Protein AF-A0A6A8LVR6-F1 (afdb_monomer_lite)

InterPro domains:
  IPR001844 Chaperonin Cpn60/GroEL [PTHR45633] (1-97)
  IPR027410 TCP-1-like chaperonin intermediate domain superfamily [G3DSA:3.30.260.10] (40-92)
  IPR027410 TCP-1-like chaperonin intermediate domain superfamily [SSF54849] (41-100)
  IPR027413 GroEL-like equatorial domain superfamily [G3DSA:1.10.560.10] (1-39)

Foldseek 3Di:
DLVVVLVVVVVVVDDSVVSVVVVVVVVVVVVVVCVVVDDDDDDLVSQLVVQCVVVVHNVRSNVRSVLCVVQDPPEAEAEDDDPDPDDDFDDDFDWDDPPDDPDDDDTGTYGYD

Secondary structure (DSSP, 8-state):
-HHHHHHHHHHTT--HHHHHHHHHHHHHHHHHHHHHHPPP--SHHHHHHHHHHHHT-HHHHHHHHHHHHHH-TT-EEE----SSSS---EEEEEE---TT-SS-----EEEE-

pLDDT: mean 76.84, std 18.27, range [35.78, 95.69]

Structure (mmCIF, N/CA/C/O backbone):
data_AF-A0A6A8LVR6-F1
#
_entry.id   AF-A0A6A8LVR6-F1
#
loop_
_atom_site.group_PDB
_atom_site.id
_atom_site.type_symbol
_atom_site.label_atom_id
_atom_site.label_alt_id
_atom_site.label_comp_id
_atom_site.label_asym_id
_atom_site.label_entity_id
_atom_site.label_seq_id
_atom_site.pdbx_PDB_ins_code
_atom_site.Cartn_x
_atom_site.Cartn_y
_atom_site.Cartn_z
_atom_site.occupancy
_atom_site.B_iso_or_equiv
_atom_site.auth_seq_id
_atom_site.auth_comp_id
_atom_site.auth_asym_id
_atom_site.auth_atom_id
_atom_site.pdbx_PDB_model_num
ATOM 1 N N . ALA A 1 1 ? 19.320 -1.460 -4.627 1.00 82.94 1 ALA A N 1
ATOM 2 C CA . ALA A 1 1 ? 19.270 -2.670 -5.479 1.00 82.94 1 ALA A CA 1
ATOM 3 C C . ALA A 1 1 ?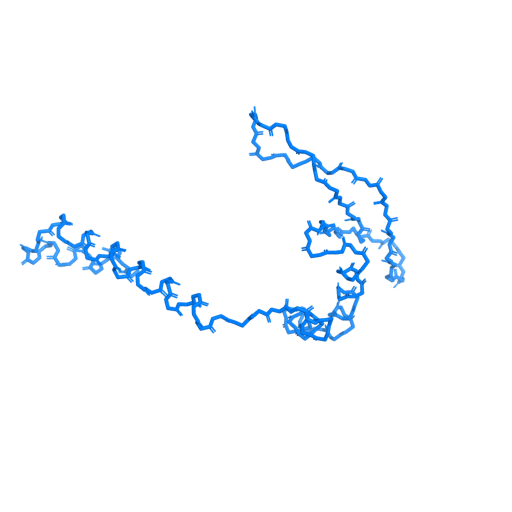 19.310 -2.318 -6.968 1.00 82.94 1 ALA A C 1
ATOM 5 O O . ALA A 1 1 ? 20.307 -2.619 -7.608 1.00 82.94 1 ALA A O 1
ATOM 6 N N . ILE A 1 2 ? 18.301 -1.610 -7.494 1.00 87.38 2 ILE A N 1
ATOM 7 C CA . ILE A 1 2 ? 18.155 -1.311 -8.936 1.00 87.38 2 ILE A CA 1
ATOM 8 C C . ILE A 1 2 ? 19.370 -0.574 -9.525 1.00 87.38 2 ILE A C 1
ATOM 10 O O . ILE A 1 2 ? 19.891 -0.983 -10.556 1.00 87.38 2 ILE A O 1
ATOM 14 N N . VAL A 1 3 ? 19.867 0.469 -8.852 1.00 86.44 3 VAL A N 1
ATOM 15 C CA . VAL A 1 3 ? 21.015 1.261 -9.338 1.00 86.44 3 VAL A CA 1
ATOM 16 C C . VAL A 1 3 ? 22.297 0.425 -9.410 1.00 86.44 3 VAL A C 1
ATOM 18 O O . VAL A 1 3 ? 22.965 0.415 -10.438 1.00 86.44 3 VAL A O 1
ATOM 21 N N . ASN A 1 4 ? 22.617 -0.323 -8.351 1.00 89.81 4 ASN A N 1
ATOM 22 C CA . ASN A 1 4 ? 23.844 -1.125 -8.297 1.00 89.81 4 ASN A CA 1
ATOM 23 C C . ASN A 1 4 ? 23.848 -2.245 -9.348 1.00 89.81 4 ASN A C 1
ATOM 25 O O . ASN A 1 4 ? 24.862 -2.454 -10.009 1.00 89.81 4 ASN A O 1
ATOM 29 N N . GLU A 1 5 ? 22.723 -2.938 -9.534 1.00 89.19 5 GLU A N 1
ATOM 30 C CA . GLU A 1 5 ? 22.605 -3.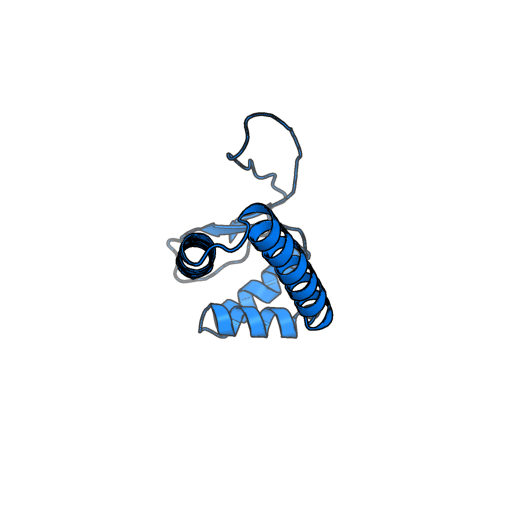990 -10.551 1.00 89.19 5 GLU A CA 1
ATOM 31 C C . GLU A 1 5 ? 22.543 -3.417 -11.973 1.00 89.19 5 GLU A C 1
ATOM 33 O O . GLU A 1 5 ? 23.159 -3.960 -12.891 1.00 89.19 5 GLU A O 1
ATOM 38 N N . GLY A 1 6 ? 21.881 -2.274 -12.165 1.00 88.44 6 GLY A N 1
ATOM 39 C CA . GLY A 1 6 ? 21.886 -1.558 -13.440 1.00 88.44 6 GLY A CA 1
ATOM 40 C C . GLY A 1 6 ? 23.299 -1.156 -13.866 1.00 88.44 6 GLY A C 1
ATOM 41 O O . GLY A 1 6 ? 23.700 -1.434 -14.994 1.00 88.44 6 GLY A O 1
ATOM 42 N N . MET A 1 7 ? 24.087 -0.584 -12.949 1.00 88.81 7 MET A N 1
ATOM 43 C CA . MET A 1 7 ? 25.468 -0.171 -13.224 1.00 88.81 7 MET A CA 1
ATOM 44 C C . MET A 1 7 ? 26.371 -1.352 -13.596 1.00 88.81 7 MET A C 1
ATOM 46 O O . MET A 1 7 ? 27.124 -1.239 -14.559 1.00 88.81 7 MET A O 1
ATOM 50 N N . LYS A 1 8 ? 26.253 -2.503 -12.915 1.00 91.12 8 LYS A N 1
ATOM 51 C CA . LYS A 1 8 ? 26.997 -3.725 -13.277 1.00 91.12 8 LYS A CA 1
ATOM 52 C C . LYS A 1 8 ? 26.702 -4.178 -14.710 1.00 91.12 8 LYS A C 1
ATOM 54 O O . LYS A 1 8 ? 27.622 -4.489 -15.465 1.00 91.12 8 LYS A O 1
ATOM 59 N N . ASN A 1 9 ? 25.430 -4.173 -15.105 1.00 88.12 9 ASN A N 1
ATOM 60 C CA . ASN A 1 9 ? 25.020 -4.579 -16.450 1.00 88.12 9 ASN A CA 1
ATOM 61 C C . ASN A 1 9 ? 25.501 -3.590 -17.523 1.00 88.12 9 ASN A C 1
ATOM 63 O O . ASN A 1 9 ? 25.970 -4.012 -18.579 1.00 88.12 9 ASN A O 1
ATOM 67 N N . VAL A 1 10 ? 25.473 -2.284 -17.236 1.00 89.69 10 VAL A N 1
ATOM 68 C CA . VAL A 1 10 ? 26.049 -1.264 -18.128 1.00 89.69 10 VAL A CA 1
ATOM 69 C C . VAL A 1 10 ? 27.557 -1.460 -18.287 1.00 89.69 10 VAL A C 1
ATOM 71 O O . VAL A 1 10 ? 28.056 -1.444 -19.410 1.00 89.69 10 VAL A O 1
ATOM 74 N N . THR A 1 11 ? 28.290 -1.714 -17.196 1.00 90.25 11 THR A N 1
ATOM 75 C CA . THR A 1 11 ? 29.735 -1.996 -17.271 1.00 90.25 11 THR A CA 1
ATOM 76 C C . THR A 1 11 ? 30.057 -3.286 -18.029 1.00 90.25 11 THR A C 1
ATOM 78 O O . THR A 1 11 ? 31.134 -3.393 -18.606 1.00 90.25 11 THR A O 1
ATOM 81 N N . ALA A 1 12 ? 29.115 -4.234 -18.092 1.00 91.44 12 ALA A N 1
ATOM 82 C CA . ALA A 1 12 ? 29.214 -5.454 -18.894 1.00 91.44 12 ALA A CA 1
ATOM 83 C C . ALA A 1 12 ? 28.870 -5.245 -20.387 1.00 91.44 12 ALA A C 1
ATOM 85 O O . ALA A 1 12 ? 28.849 -6.206 -21.153 1.00 91.44 12 ALA A O 1
ATOM 86 N N . GLY A 1 13 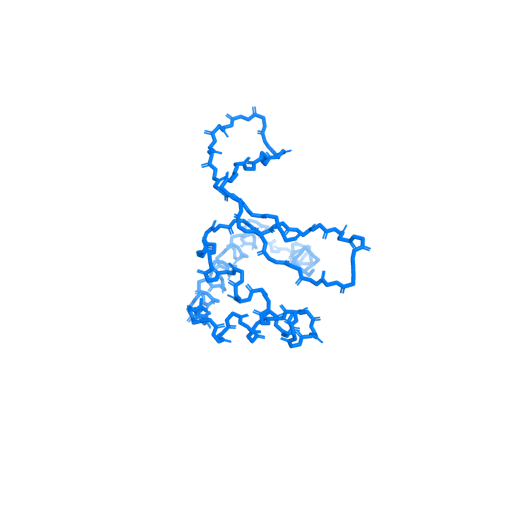? 28.607 -4.003 -20.815 1.00 89.31 13 GLY A N 1
ATOM 87 C CA . GLY A 1 13 ? 28.353 -3.644 -22.213 1.00 89.31 13 GLY A CA 1
ATOM 88 C C . GLY A 1 13 ? 26.877 -3.614 -22.616 1.00 89.31 13 GLY A C 1
ATOM 89 O O . GLY A 1 13 ? 26.572 -3.412 -23.791 1.00 89.31 13 GLY A O 1
ATOM 90 N N . ALA A 1 14 ? 25.944 -3.789 -21.676 1.00 90.94 14 ALA A N 1
ATOM 91 C CA . ALA A 1 14 ? 24.522 -3.647 -21.970 1.00 90.94 14 ALA A CA 1
ATOM 92 C C . ALA A 1 14 ? 24.137 -2.172 -22.185 1.00 90.94 14 ALA A C 1
ATOM 94 O O . ALA A 1 14 ? 24.638 -1.265 -21.520 1.00 90.94 14 ALA A O 1
ATOM 95 N N . ASN A 1 15 ? 23.204 -1.928 -23.108 1.00 93.44 15 ASN A N 1
ATOM 96 C CA . ASN A 1 15 ? 22.745 -0.581 -23.436 1.00 93.44 15 ASN A CA 1
ATOM 97 C C . ASN A 1 15 ? 21.948 0.037 -22.259 1.00 93.44 15 ASN A C 1
ATOM 99 O O . ASN A 1 15 ? 20.873 -0.482 -21.931 1.00 93.44 15 ASN A O 1
ATOM 103 N N . PRO A 1 16 ? 22.389 1.175 -21.678 1.00 89.44 16 PRO A N 1
ATOM 104 C CA . PRO A 1 16 ? 21.696 1.838 -20.569 1.00 89.44 16 PRO A CA 1
ATOM 105 C C . PRO A 1 16 ? 20.243 2.216 -20.881 1.00 89.44 16 PRO A C 1
ATOM 107 O O . PRO A 1 16 ? 19.376 2.132 -20.013 1.00 89.44 16 PRO A O 1
ATOM 110 N N . VAL A 1 17 ? 19.956 2.599 -22.130 1.00 93.19 17 VAL A N 1
ATOM 111 C CA . VAL A 1 17 ? 18.601 2.966 -22.571 1.00 93.19 17 VAL A CA 1
ATOM 112 C C . VAL A 1 17 ? 17.684 1.742 -22.565 1.00 93.19 17 VAL A C 1
ATOM 114 O O . VAL A 1 17 ? 16.532 1.833 -22.141 1.00 93.19 17 VAL A O 1
ATOM 117 N N . GLY A 1 18 ? 18.206 0.585 -22.983 1.00 92.06 18 GLY A N 1
ATOM 118 C CA . GLY A 1 18 ? 17.482 -0.685 -22.948 1.00 92.06 18 GLY A CA 1
ATOM 119 C C . GLY A 1 18 ? 17.185 -1.140 -21.519 1.00 92.06 18 GLY A C 1
ATOM 120 O O . GLY A 1 18 ? 16.052 -1.509 -21.223 1.00 92.06 18 GLY A O 1
ATOM 121 N N . ILE A 1 19 ? 18.170 -1.031 -20.620 1.00 91.00 19 ILE A N 1
ATOM 122 C CA . ILE A 1 19 ? 18.007 -1.350 -19.192 1.00 91.00 19 ILE A CA 1
ATOM 123 C C . ILE A 1 19 ? 16.934 -0.464 -18.562 1.00 91.00 19 ILE A C 1
ATOM 125 O O . ILE A 1 19 ? 16.015 -0.977 -17.929 1.00 91.00 19 ILE A O 1
ATOM 129 N N . ARG A 1 20 ? 17.008 0.856 -18.770 1.00 90.62 20 ARG A N 1
ATOM 130 C CA . ARG A 1 20 ? 16.011 1.793 -18.243 1.00 90.62 20 ARG A CA 1
ATOM 131 C C . ARG A 1 20 ? 14.604 1.435 -18.723 1.00 90.62 20 ARG A C 1
ATOM 133 O O . ARG A 1 20 ? 13.699 1.325 -17.903 1.00 90.62 20 ARG A O 1
ATOM 140 N N . ARG A 1 21 ? 14.428 1.213 -20.028 1.00 93.62 21 ARG A N 1
ATOM 141 C CA . ARG A 1 21 ? 13.123 0.847 -20.596 1.00 93.62 21 ARG A CA 1
ATOM 142 C C . ARG A 1 21 ? 12.605 -0.481 -20.039 1.00 93.62 21 ARG A C 1
ATOM 144 O O . ARG A 1 21 ? 11.418 -0.599 -19.758 1.00 93.62 21 ARG A O 1
ATOM 151 N N . GLY A 1 22 ? 13.484 -1.468 -19.867 1.00 91.69 22 GLY A N 1
ATOM 152 C CA . GLY A 1 22 ? 13.137 -2.744 -19.241 1.00 91.69 22 GLY A CA 1
ATOM 153 C C . GLY A 1 22 ? 12.668 -2.573 -17.796 1.00 91.69 22 GLY A C 1
ATOM 154 O O . GLY A 1 22 ? 11.647 -3.141 -17.424 1.00 91.69 22 GLY A O 1
ATOM 155 N N . ILE A 1 23 ? 13.357 -1.738 -17.012 1.00 93.25 23 ILE A N 1
ATOM 156 C CA . ILE A 1 23 ? 12.963 -1.405 -15.635 1.00 93.25 23 ILE A CA 1
ATOM 157 C C . ILE A 1 23 ? 11.601 -0.708 -15.615 1.00 93.25 23 ILE A C 1
ATOM 159 O O . ILE A 1 23 ? 10.759 -1.068 -14.806 1.00 93.25 23 ILE A O 1
ATOM 163 N N . GLU A 1 24 ? 11.352 0.255 -16.502 1.00 93.62 24 GLU A N 1
ATOM 164 C CA . GLU A 1 24 ? 10.061 0.954 -16.568 1.00 93.62 24 GLU A CA 1
ATOM 165 C C . GLU A 1 24 ? 8.902 -0.011 -16.856 1.00 93.62 24 GLU A C 1
ATOM 167 O O . GLU A 1 24 ? 7.882 0.025 -16.168 1.00 93.62 24 GLU A O 1
ATOM 172 N N . LEU A 1 25 ? 9.072 -0.913 -17.828 1.00 94.75 25 LEU A N 1
ATOM 173 C CA . LEU A 1 25 ? 8.060 -1.919 -18.164 1.00 94.75 25 LEU A CA 1
ATOM 174 C C . LEU A 1 25 ? 7.854 -2.933 -17.034 1.00 94.75 25 LEU A C 1
ATOM 176 O O . LEU A 1 25 ? 6.713 -3.263 -16.718 1.00 94.75 25 LEU A O 1
ATOM 180 N N . ALA A 1 26 ? 8.939 -3.402 -16.415 1.00 93.12 26 ALA A N 1
ATOM 181 C CA . ALA A 1 26 ? 8.874 -4.346 -15.306 1.00 93.12 26 ALA A CA 1
ATOM 182 C C . ALA A 1 26 ? 8.199 -3.726 -14.077 1.00 93.12 26 ALA A C 1
ATOM 184 O O . ALA A 1 26 ? 7.322 -4.348 -13.487 1.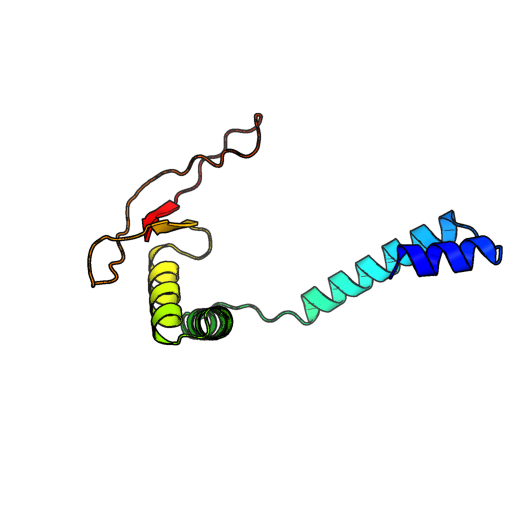00 93.12 26 ALA A O 1
ATOM 185 N N . THR A 1 27 ? 8.557 -2.489 -13.723 1.00 94.81 27 THR A N 1
ATOM 186 C CA . THR A 1 27 ? 7.922 -1.754 -12.624 1.00 94.81 27 THR A CA 1
ATOM 187 C C . THR A 1 27 ? 6.444 -1.542 -12.904 1.00 94.81 27 THR A C 1
ATOM 189 O O . THR A 1 27 ? 5.634 -1.756 -12.011 1.00 94.81 27 THR A O 1
ATOM 192 N N . LYS A 1 28 ? 6.073 -1.178 -14.137 1.00 95.25 28 LYS A N 1
ATOM 193 C CA . LYS A 1 28 ? 4.664 -1.015 -14.501 1.00 95.25 28 LYS A CA 1
ATOM 194 C C . LYS A 1 28 ? 3.885 -2.319 -14.320 1.00 95.25 28 LYS A C 1
ATOM 196 O O . LYS A 1 28 ? 2.895 -2.328 -13.606 1.00 95.25 28 LYS A O 1
ATOM 201 N N . ALA A 1 29 ? 4.373 -3.418 -14.895 1.00 95.56 29 ALA A N 1
ATOM 202 C CA . ALA A 1 29 ? 3.725 -4.720 -14.758 1.00 95.56 29 ALA A CA 1
ATOM 203 C C . ALA A 1 29 ? 3.635 -5.179 -13.291 1.00 95.56 29 ALA A C 1
ATOM 205 O O . ALA A 1 29 ? 2.636 -5.766 -12.890 1.00 95.56 29 ALA A O 1
ATOM 206 N N . ALA A 1 30 ? 4.660 -4.890 -12.482 1.00 94.06 30 ALA A N 1
ATOM 207 C CA . ALA A 1 30 ? 4.646 -5.193 -11.055 1.00 94.06 30 ALA A CA 1
ATOM 208 C C . ALA A 1 30 ? 3.597 -4.365 -10.298 1.00 94.06 30 ALA A C 1
ATOM 210 O O . ALA A 1 30 ? 2.889 -4.914 -9.464 1.00 94.06 30 ALA A O 1
ATOM 211 N N . VAL A 1 31 ? 3.476 -3.067 -10.591 1.00 95.69 31 VAL A N 1
ATOM 212 C CA . VAL A 1 31 ? 2.454 -2.196 -9.989 1.00 95.69 31 VAL A CA 1
ATOM 213 C C . VAL A 1 31 ? 1.050 -2.644 -10.392 1.00 95.69 31 VAL A C 1
ATOM 215 O O . VAL A 1 31 ? 0.191 -2.762 -9.525 1.00 95.69 31 VAL A O 1
ATOM 218 N N . ASP A 1 32 ? 0.835 -2.962 -11.669 1.00 95.12 32 ASP A N 1
ATOM 219 C CA . ASP A 1 32 ? -0.455 -3.451 -12.167 1.00 95.12 32 ASP A CA 1
ATOM 220 C C . ASP A 1 32 ? -0.858 -4.754 -11.444 1.00 95.12 32 ASP A C 1
ATOM 222 O O . ASP A 1 32 ? -1.960 -4.856 -10.909 1.00 95.12 32 ASP A O 1
ATOM 226 N N . ALA A 1 33 ? 0.071 -5.708 -11.309 1.00 94.88 33 ALA A N 1
ATOM 227 C CA . ALA A 1 33 ? -0.168 -6.947 -10.567 1.00 94.88 33 ALA A CA 1
ATOM 228 C C . ALA A 1 33 ? -0.420 -6.710 -9.066 1.00 94.88 33 ALA A C 1
ATOM 230 O O . ALA A 1 33 ? -1.260 -7.375 -8.466 1.00 94.88 33 ALA A O 1
ATOM 231 N N . LEU A 1 34 ? 0.279 -5.754 -8.442 1.00 93.62 34 LEU A N 1
ATOM 232 C CA . LEU A 1 34 ? 0.039 -5.392 -7.042 1.00 93.62 34 LEU A CA 1
ATOM 233 C C . LEU A 1 34 ? -1.356 -4.796 -6.840 1.00 93.62 34 LEU A C 1
ATOM 235 O O . LEU A 1 34 ? -1.984 -5.086 -5.825 1.00 93.62 34 LEU A O 1
ATOM 239 N N . HIS A 1 35 ? -1.857 -4.010 -7.795 1.00 92.38 35 HIS A N 1
ATOM 240 C CA . HIS A 1 35 ? -3.232 -3.519 -7.759 1.00 92.38 35 HIS A CA 1
ATOM 241 C C . HIS A 1 35 ? -4.246 -4.661 -7.882 1.00 92.38 35 HIS A C 1
ATOM 243 O O . HIS A 1 35 ? -5.197 -4.698 -7.106 1.00 92.38 35 HIS A O 1
ATOM 249 N N . GLU A 1 36 ? -4.022 -5.624 -8.780 1.00 93.31 36 GLU A N 1
ATOM 250 C CA . GLU A 1 36 ? -4.886 -6.809 -8.916 1.00 93.31 36 GLU A CA 1
ATOM 251 C C . GLU A 1 36 ? -4.896 -7.688 -7.656 1.00 93.31 36 GLU A C 1
ATOM 253 O O . GLU A 1 36 ? -5.921 -8.271 -7.311 1.00 93.31 36 GLU A O 1
ATOM 258 N N . MET A 1 37 ? -3.762 -7.780 -6.961 1.00 91.19 37 MET A N 1
ATOM 259 C CA . MET A 1 37 ? -3.626 -8.542 -5.716 1.00 91.19 37 MET A CA 1
ATOM 260 C C . MET A 1 37 ? -4.076 -7.772 -4.469 1.00 91.19 37 MET A C 1
ATOM 262 O O . MET A 1 37 ? -4.147 -8.358 -3.388 1.00 91.19 37 MET A O 1
ATOM 266 N N . SER A 1 38 ? -4.314 -6.464 -4.580 1.00 90.06 38 SER A N 1
ATOM 267 C CA . SER A 1 38 ? -4.686 -5.642 -3.433 1.00 90.06 38 SER A CA 1
ATOM 268 C C . SER A 1 38 ? -6.093 -5.987 -2.948 1.00 90.06 38 SER A C 1
ATOM 270 O O . SER A 1 38 ? -6.998 -6.269 -3.734 1.00 90.06 38 SER A O 1
ATOM 272 N N . HIS A 1 39 ? -6.274 -5.970 -1.631 1.00 87.50 39 HIS A N 1
ATOM 273 C CA . HIS A 1 39 ? -7.577 -6.156 -1.009 1.00 87.50 39 HIS A CA 1
ATOM 274 C C . HIS A 1 39 ? -8.124 -4.802 -0.577 1.00 87.50 39 HIS A C 1
ATOM 276 O O . HIS A 1 39 ? -7.477 -4.087 0.191 1.00 87.50 39 HIS A O 1
ATOM 282 N N . THR A 1 40 ? -9.312 -4.456 -1.071 1.00 85.31 40 THR A N 1
ATOM 283 C CA . THR A 1 40 ? -10.008 -3.244 -0.644 1.00 85.31 40 THR A CA 1
ATOM 284 C C . THR A 1 40 ? -10.463 -3.396 0.803 1.00 85.31 40 THR A C 1
ATOM 286 O O . THR A 1 40 ? -11.054 -4.407 1.178 1.00 85.31 40 THR A O 1
ATOM 289 N N . VAL A 1 41 ? -10.184 -2.376 1.609 1.00 86.12 41 VAL A N 1
ATOM 290 C CA . VAL A 1 41 ? -10.616 -2.266 3.002 1.00 86.12 41 VAL A CA 1
ATOM 291 C C . VAL A 1 41 ? -11.832 -1.345 3.012 1.00 86.12 41 VAL A C 1
ATOM 293 O O . VAL A 1 41 ? -11.685 -0.141 2.826 1.00 86.12 41 VAL A O 1
ATOM 296 N N . GLU A 1 42 ? -13.030 -1.908 3.170 1.00 81.88 42 GLU A N 1
ATOM 297 C CA . GLU A 1 42 ? -14.285 -1.132 3.126 1.00 81.88 42 GLU A CA 1
ATOM 298 C C . GLU A 1 42 ? -15.070 -1.203 4.434 1.00 81.88 42 GLU A C 1
ATOM 300 O O . GLU A 1 42 ? -15.811 -0.280 4.770 1.00 81.88 42 GLU A O 1
ATOM 305 N N . SER A 1 43 ? -14.935 -2.299 5.185 1.00 87.25 43 SER A N 1
ATO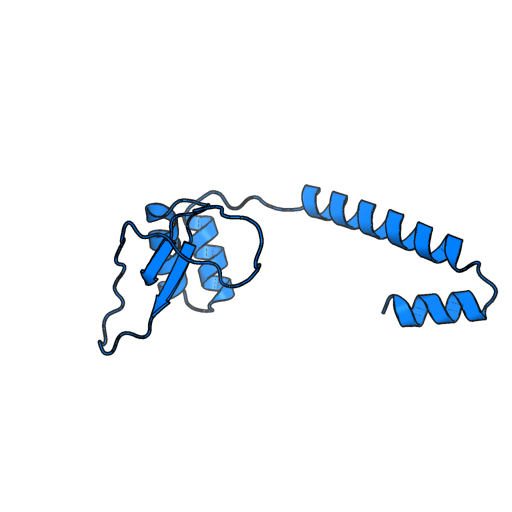M 306 C CA . SER A 1 43 ? -15.707 -2.474 6.406 1.00 87.25 43 SER A CA 1
ATOM 307 C C . SER A 1 43 ? -15.001 -1.852 7.608 1.00 87.25 43 SER A C 1
ATOM 309 O O . SER A 1 43 ? -13.775 -1.881 7.736 1.00 87.25 43 SER A O 1
ATOM 311 N N . LYS A 1 44 ? -15.796 -1.363 8.563 1.00 86.25 44 LYS A N 1
ATOM 312 C CA . LYS A 1 44 ? -15.296 -0.887 9.858 1.00 86.25 44 LYS A CA 1
ATOM 313 C C . LYS A 1 44 ? -14.438 -1.937 10.574 1.00 86.25 44 LYS A C 1
ATOM 315 O O . LYS A 1 44 ? -13.453 -1.584 11.218 1.00 86.25 44 LYS A O 1
ATOM 320 N N . SER A 1 45 ? -14.785 -3.223 10.453 1.00 87.88 45 SER A N 1
ATOM 321 C CA . SER A 1 45 ? -13.988 -4.314 11.026 1.00 87.88 45 SER A CA 1
ATOM 322 C C . SER A 1 45 ? -12.619 -4.451 10.368 1.00 87.88 45 SER A C 1
ATOM 324 O O . SER A 1 45 ? -11.644 -4.677 11.081 1.00 87.88 45 SER A O 1
ATOM 326 N N . ASP A 1 46 ? -12.527 -4.271 9.049 1.00 89.06 46 ASP A N 1
ATOM 327 C CA . ASP A 1 46 ? -11.248 -4.339 8.336 1.00 89.06 46 ASP A CA 1
ATOM 328 C C . ASP A 1 46 ? -10.366 -3.147 8.720 1.00 89.06 46 ASP A C 1
ATOM 330 O O . ASP A 1 46 ? -9.184 -3.320 9.012 1.00 89.06 46 ASP A O 1
ATOM 334 N N . ILE A 1 47 ? -10.951 -1.946 8.818 1.00 87.81 47 ILE A N 1
ATOM 335 C CA . ILE A 1 47 ? -10.248 -0.739 9.278 1.00 87.81 47 ILE A CA 1
ATOM 336 C C . ILE A 1 47 ? -9.719 -0.943 10.702 1.00 87.81 47 ILE A C 1
ATOM 338 O O . ILE A 1 47 ? -8.541 -0.701 10.956 1.00 87.81 47 ILE A O 1
ATOM 342 N N . ALA A 1 48 ? -10.551 -1.443 11.623 1.00 89.88 48 ALA A N 1
ATOM 343 C CA . ALA A 1 48 ? -10.141 -1.717 13.001 1.00 89.88 48 ALA A CA 1
ATOM 344 C C . ALA A 1 48 ? -9.019 -2.764 13.073 1.00 89.88 48 ALA A C 1
ATOM 346 O O . ALA A 1 48 ? -8.080 -2.631 13.862 1.00 89.88 48 ALA A O 1
ATOM 347 N N . GLN A 1 49 ? -9.089 -3.804 12.240 1.00 90.69 49 GLN A N 1
ATOM 348 C CA . GLN A 1 49 ? -8.061 -4.835 12.169 1.00 90.69 49 GLN A CA 1
ATOM 349 C C . GLN A 1 49 ? -6.734 -4.271 11.649 1.00 90.69 49 GLN A C 1
ATOM 351 O O . GLN A 1 49 ? -5.696 -4.475 12.273 1.00 90.69 49 GLN A O 1
ATOM 356 N N . VAL A 1 50 ? -6.749 -3.527 10.545 1.00 91.12 50 VAL A N 1
ATOM 357 C CA . VAL A 1 50 ? -5.534 -2.914 9.993 1.00 91.12 50 VAL A CA 1
ATOM 358 C C . VAL A 1 50 ? -4.948 -1.910 10.985 1.00 91.12 50 VAL A C 1
ATOM 360 O O . VAL A 1 50 ? -3.760 -1.978 11.295 1.00 91.12 50 VAL A O 1
ATOM 363 N N . ALA A 1 51 ? -5.779 -1.040 11.561 1.00 88.50 51 ALA A N 1
ATOM 364 C CA . ALA A 1 51 ? -5.349 -0.033 12.524 1.00 88.50 51 ALA A CA 1
ATOM 365 C C . ALA A 1 51 ? -4.779 -0.656 13.809 1.00 88.50 51 ALA A C 1
ATOM 367 O O . ALA A 1 51 ? -3.762 -0.183 14.319 1.00 88.50 51 ALA A O 1
ATOM 368 N N . SER A 1 52 ? -5.372 -1.742 14.316 1.00 90.25 52 SER A N 1
ATOM 369 C CA . SER A 1 52 ? -4.855 -2.452 15.496 1.00 90.25 52 SER A CA 1
ATOM 370 C C . SER A 1 52 ? -3.526 -3.153 15.221 1.00 90.25 52 SER A C 1
ATOM 372 O O . SER A 1 52 ? -2.627 -3.090 16.057 1.00 90.25 52 SER A O 1
ATOM 374 N N . ILE A 1 53 ? -3.351 -3.754 14.038 1.00 92.00 53 ILE A N 1
ATOM 375 C CA . ILE A 1 53 ? -2.071 -4.346 13.624 1.00 92.00 53 ILE A CA 1
ATOM 376 C C . ILE A 1 53 ? -0.999 -3.257 13.488 1.00 92.00 53 ILE A C 1
ATOM 378 O O . ILE A 1 53 ? 0.111 -3.426 13.988 1.00 92.00 53 ILE A O 1
ATOM 382 N N . SER A 1 54 ? -1.323 -2.129 12.851 1.00 90.19 54 SER A N 1
ATOM 383 C CA . SER A 1 54 ? -0.384 -1.020 12.645 1.00 90.19 54 SER A CA 1
ATOM 384 C C . SER A 1 54 ? 0.018 -0.313 13.941 1.00 90.19 54 SER A C 1
ATOM 386 O O . SER A 1 54 ? 1.168 0.098 14.073 1.00 90.19 54 SER A O 1
ATOM 388 N N . SER A 1 55 ? -0.904 -0.182 14.898 1.00 87.31 55 SER A N 1
ATOM 389 C CA . SER A 1 55 ? -0.657 0.450 16.205 1.00 87.31 55 SER A CA 1
ATOM 390 C C . SER A 1 55 ? -0.199 -0.528 17.293 1.00 87.31 55 SER A C 1
ATOM 392 O O . SER A 1 55 ? 0.148 -0.096 18.391 1.00 87.31 55 SER A O 1
ATOM 394 N N . ALA A 1 56 ? -0.204 -1.835 17.009 1.00 90.75 56 ALA A N 1
ATOM 395 C CA . ALA A 1 56 ? 0.006 -2.914 17.977 1.00 90.75 56 ALA A CA 1
ATOM 396 C C . ALA A 1 56 ? -0.909 -2.831 19.223 1.00 90.75 56 ALA A C 1
ATOM 398 O O . ALA A 1 56 ? -0.564 -3.350 20.286 1.00 90.75 56 ALA A O 1
ATOM 399 N N . ASN A 1 57 ? -2.071 -2.179 19.102 1.00 87.81 57 ASN A N 1
ATOM 400 C CA . ASN A 1 57 ? -3.028 -1.980 20.185 1.00 87.81 57 ASN A CA 1
ATOM 401 C C . ASN A 1 57 ? -4.473 -2.066 19.660 1.00 87.81 57 ASN A C 1
ATOM 403 O O . ASN A 1 57 ? -4.880 -1.337 18.754 1.00 87.81 57 ASN A O 1
ATOM 407 N N . GLU A 1 58 ? -5.270 -2.958 20.249 1.00 88.06 58 GLU A N 1
ATOM 408 C CA . GLU A 1 58 ? -6.654 -3.195 19.831 1.00 88.06 58 GLU A CA 1
ATOM 409 C C . GLU A 1 58 ? -7.604 -2.039 20.188 1.00 88.06 58 GLU A C 1
ATOM 411 O O . GLU A 1 58 ? -8.518 -1.740 19.421 1.00 88.06 58 GLU A O 1
ATOM 416 N N . GLU A 1 59 ? -7.390 -1.360 21.319 1.00 85.50 59 GLU A N 1
ATOM 417 C CA . GLU A 1 59 ? -8.210 -0.214 21.739 1.00 85.50 59 GLU A CA 1
ATOM 418 C C . GLU A 1 59 ? -8.004 0.979 20.803 1.00 85.50 59 GLU A C 1
ATOM 420 O O . GLU A 1 59 ? -8.974 1.572 20.332 1.00 85.50 59 GLU A O 1
ATOM 425 N N . VAL A 1 60 ? -6.750 1.267 20.442 1.00 84.56 60 VAL A N 1
ATOM 426 C CA . VAL A 1 60 ? -6.408 2.327 19.478 1.00 84.56 60 VAL A CA 1
ATOM 427 C C . VAL A 1 60 ? -6.989 2.016 18.098 1.00 84.56 60 VAL A C 1
ATOM 429 O O . VAL A 1 60 ? -7.565 2.894 17.459 1.00 84.56 60 VAL A O 1
ATOM 432 N N . GLY A 1 61 ? -6.916 0.758 17.651 1.00 87.94 61 GLY A N 1
ATOM 433 C CA . GLY A 1 61 ? -7.529 0.340 16.388 1.00 87.94 61 GLY A CA 1
ATOM 434 C C . GLY A 1 61 ? -9.046 0.556 16.346 1.00 87.94 61 GLY A C 1
ATOM 435 O O . GLY A 1 61 ? -9.572 1.006 15.328 1.00 87.94 61 GLY A O 1
ATOM 436 N N . LYS A 1 62 ? -9.751 0.292 17.456 1.00 88.69 62 LYS A N 1
ATOM 437 C CA . LYS A 1 62 ? -11.197 0.553 17.577 1.00 88.69 62 LYS A CA 1
ATOM 438 C C . LYS A 1 62 ? -11.512 2.046 17.528 1.00 88.69 62 LYS A C 1
ATOM 440 O O . LYS A 1 62 ? -12.393 2.439 16.771 1.00 88.69 62 LYS A O 1
ATOM 445 N N . LEU A 1 63 ? -10.757 2.868 18.258 1.00 85.56 63 LEU A N 1
ATOM 446 C CA . LEU A 1 63 ? -10.926 4.325 18.252 1.00 85.56 63 LEU A CA 1
ATOM 447 C C . LEU A 1 63 ? -10.716 4.925 16.856 1.00 85.56 63 LEU A C 1
ATOM 449 O O . LEU A 1 63 ? -11.504 5.763 16.426 1.00 85.56 63 LEU A O 1
ATOM 453 N N . ILE A 1 64 ? -9.706 4.453 16.119 1.00 84.62 64 ILE A N 1
ATOM 454 C CA . ILE A 1 64 ? -9.458 4.884 14.735 1.00 84.62 64 ILE A CA 1
ATOM 455 C C . ILE A 1 64 ? -10.615 4.469 13.821 1.00 84.62 64 ILE A C 1
ATOM 457 O O . ILE A 1 64 ? -11.061 5.269 13.005 1.00 84.62 64 ILE A O 1
ATOM 461 N N . ALA A 1 65 ? -11.138 3.250 13.960 1.00 87.31 65 ALA A N 1
ATOM 462 C CA . ALA A 1 65 ? -12.274 2.800 13.159 1.00 87.31 65 ALA A CA 1
ATOM 463 C C . ALA A 1 65 ? -13.559 3.594 13.456 1.00 87.31 65 ALA A C 1
ATOM 465 O O . ALA A 1 65 ? -14.305 3.920 12.535 1.00 87.31 65 ALA A O 1
ATOM 466 N N . ASP A 1 66 ? -13.801 3.940 14.723 1.00 86.00 66 ASP A N 1
ATOM 467 C CA . ASP A 1 66 ? -14.912 4.804 15.136 1.00 86.00 66 ASP A CA 1
ATOM 468 C C . ASP A 1 66 ? -14.751 6.238 14.604 1.00 86.00 66 ASP A C 1
ATOM 470 O O . ASP A 1 66 ? -15.730 6.856 14.182 1.00 86.00 66 ASP A O 1
ATOM 474 N N . ALA A 1 67 ? -13.522 6.764 14.592 1.00 83.12 67 ALA A N 1
ATOM 475 C CA . ALA A 1 67 ? -13.209 8.059 13.999 1.00 83.12 67 ALA A CA 1
ATOM 476 C C . ALA A 1 67 ? -13.446 8.048 12.482 1.00 83.12 67 ALA A C 1
ATOM 478 O O . ALA A 1 67 ? -14.185 8.890 11.976 1.00 83.12 67 ALA A O 1
ATOM 479 N N . MET A 1 68 ? -12.913 7.050 11.770 1.00 82.62 68 MET A N 1
ATOM 480 C CA . MET A 1 68 ? -13.088 6.885 10.321 1.00 82.62 68 MET A CA 1
ATOM 481 C C . MET A 1 68 ? -14.562 6.747 9.914 1.00 82.62 68 MET A C 1
ATOM 483 O O . MET A 1 68 ? -14.966 7.297 8.895 1.00 82.62 68 MET A O 1
ATOM 487 N N . GLU A 1 69 ? -15.395 6.069 10.712 1.00 83.69 69 GLU A N 1
ATOM 488 C CA . GLU A 1 69 ? -16.836 5.950 10.440 1.00 83.69 69 GLU A CA 1
ATOM 489 C C . GLU A 1 69 ? -17.569 7.298 10.549 1.00 83.69 69 GLU A C 1
ATOM 491 O O . GLU A 1 69 ? -18.488 7.566 9.774 1.00 83.69 69 GLU A O 1
ATOM 496 N N . LYS A 1 70 ? -17.156 8.168 11.480 1.00 80.19 70 LYS A N 1
ATOM 497 C CA . LYS A 1 70 ? -17.737 9.512 11.637 1.00 80.19 70 LYS A CA 1
ATOM 498 C C . LYS A 1 70 ? -17.233 10.507 10.590 1.00 80.19 70 LYS A C 1
ATOM 500 O O . LYS A 1 70 ? -17.983 11.392 10.189 1.00 80.19 70 LYS A O 1
ATOM 505 N N . VAL A 1 71 ? -15.972 10.376 10.185 1.00 77.56 71 VAL A N 1
ATOM 506 C CA . VAL A 1 71 ? -15.266 11.273 9.257 1.00 77.56 71 VAL A CA 1
ATOM 507 C C . VAL A 1 71 ? -15.584 10.940 7.789 1.00 77.56 71 VAL A C 1
ATOM 509 O O . VAL A 1 71 ? -15.654 11.834 6.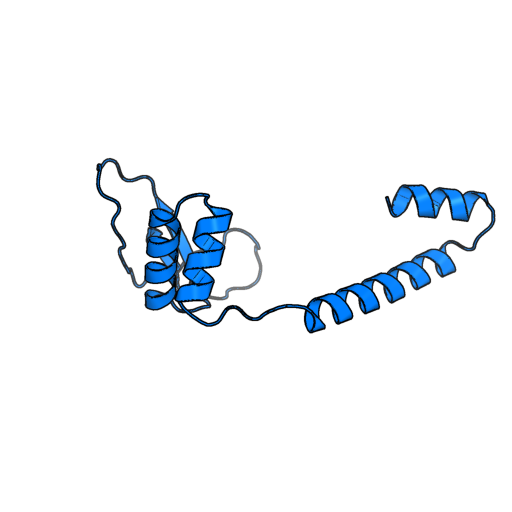944 1.00 77.56 71 VAL A O 1
ATOM 512 N N . GLY A 1 72 ? -15.801 9.658 7.482 1.00 72.69 72 GLY A N 1
ATOM 513 C CA . GLY A 1 72 ? -15.839 9.135 6.117 1.00 72.69 72 GLY A CA 1
ATOM 514 C C . GLY A 1 72 ? -14.438 8.825 5.571 1.00 72.69 72 GLY A C 1
ATOM 515 O O . GLY A 1 72 ? -13.428 9.248 6.126 1.00 72.69 72 GLY A O 1
ATOM 516 N N . ASN A 1 73 ? -14.370 8.081 4.463 1.00 71.00 73 ASN A N 1
ATOM 517 C CA . ASN A 1 73 ? -13.108 7.549 3.918 1.00 71.00 73 ASN A CA 1
ATOM 518 C C . ASN A 1 73 ? -12.076 8.615 3.509 1.00 71.00 73 ASN A C 1
ATOM 520 O O . ASN A 1 73 ? -10.883 8.329 3.523 1.00 71.00 73 ASN A O 1
ATOM 524 N N . ASP A 1 74 ? -12.528 9.815 3.140 1.00 70.12 74 ASP A N 1
ATOM 525 C CA . ASP A 1 74 ? -11.672 10.885 2.606 1.00 70.12 74 ASP A CA 1
ATOM 526 C C . ASP A 1 74 ? -11.368 11.996 3.618 1.00 70.12 74 ASP A C 1
ATOM 528 O O . ASP A 1 74 ? -10.691 12.970 3.280 1.00 70.12 74 ASP A O 1
ATOM 532 N N . GLY A 1 75 ? -11.906 11.919 4.835 1.00 69.00 75 GLY A N 1
ATOM 533 C CA . GLY A 1 75 ? -11.688 12.988 5.797 1.00 69.00 75 GLY A CA 1
ATOM 534 C C . GLY A 1 75 ? -10.383 12.814 6.570 1.00 69.00 75 GLY A C 1
ATOM 535 O O . GLY A 1 75 ? -9.820 11.727 6.698 1.00 69.00 75 GLY A O 1
ATOM 536 N N . VAL A 1 76 ? -9.866 13.937 7.051 1.00 74.44 76 VAL A N 1
ATOM 537 C CA . VAL A 1 76 ? -8.556 13.999 7.697 1.00 74.44 76 VAL A CA 1
ATOM 538 C C . VAL A 1 76 ? -8.702 13.781 9.199 1.00 74.44 76 VAL A C 1
ATOM 540 O O . VAL A 1 76 ? -9.615 14.312 9.828 1.00 74.44 76 VAL A O 1
ATOM 543 N N . ILE A 1 77 ? -7.772 13.013 9.758 1.00 75.50 77 ILE A N 1
ATOM 544 C CA . ILE A 1 77 ? -7.666 12.719 11.182 1.00 75.50 77 ILE A CA 1
ATOM 545 C C . ILE A 1 77 ? -6.341 13.296 11.693 1.00 75.50 77 ILE A C 1
ATOM 547 O O . ILE A 1 77 ? -5.268 12.868 11.269 1.00 75.50 77 ILE A O 1
ATOM 551 N N . THR A 1 78 ? -6.422 14.242 12.617 1.00 74.38 78 THR A N 1
ATOM 552 C CA . THR A 1 78 ? -5.294 14.834 13.349 1.00 74.38 78 THR A CA 1
ATOM 553 C C . THR A 1 78 ? -5.252 14.239 14.752 1.00 74.38 78 THR A C 1
ATOM 555 O O . THR A 1 78 ? -6.272 13.756 15.205 1.00 74.38 78 THR A O 1
ATOM 558 N N . ILE A 1 79 ? -4.098 14.214 15.422 1.00 73.44 79 ILE A N 1
ATOM 559 C CA . ILE A 1 79 ? -3.964 13.744 16.811 1.00 73.44 79 ILE A CA 1
ATOM 560 C C . ILE A 1 79 ? -3.294 14.848 17.637 1.00 73.44 79 ILE A C 1
ATOM 562 O O . ILE A 1 79 ? -2.240 15.356 17.252 1.00 73.44 79 ILE A O 1
ATOM 566 N N . GLU A 1 80 ? -3.876 15.176 18.780 1.00 72.12 80 GLU A N 1
ATOM 567 C CA . GLU A 1 80 ? -3.468 16.160 19.765 1.00 72.12 80 GLU A CA 1
ATOM 568 C C . GLU A 1 80 ? -3.227 15.486 21.118 1.00 72.12 80 GLU A C 1
ATOM 570 O O . GLU A 1 80 ? -3.932 14.582 21.569 1.00 72.12 80 GLU A O 1
ATOM 575 N N . GLU A 1 81 ? -2.178 15.941 21.799 1.00 66.75 81 GLU A N 1
ATOM 576 C CA . GLU A 1 81 ? -1.854 15.450 23.130 1.00 66.75 81 GLU A CA 1
ATOM 577 C C . GLU A 1 81 ? -2.753 16.133 24.170 1.00 66.75 81 GLU A C 1
ATOM 579 O O . GLU A 1 81 ? -2.554 17.287 24.562 1.00 66.75 81 GLU A O 1
ATOM 584 N N . SER A 1 82 ? -3.759 15.395 24.630 1.00 64.06 82 SER A N 1
ATOM 585 C CA . SER A 1 82 ? -4.608 15.780 25.754 1.00 64.06 82 SER A CA 1
ATOM 586 C C . SER A 1 82 ? -3.829 15.711 27.078 1.00 64.06 82 SER A C 1
ATOM 588 O O . SER A 1 82 ? -3.096 14.764 27.352 1.00 64.06 82 SER A O 1
ATOM 590 N N . LYS A 1 83 ? -4.011 16.716 27.950 1.00 61.22 83 LYS A N 1
ATOM 591 C CA . LYS A 1 83 ? -3.487 16.703 29.336 1.00 61.22 83 LYS A CA 1
ATOM 592 C C . LYS A 1 83 ? -4.322 15.825 30.285 1.00 61.22 83 LYS A C 1
ATOM 594 O O . LYS A 1 83 ? -3.994 15.736 31.469 1.00 61.22 83 LYS A O 1
ATOM 599 N N . GLY A 1 84 ? -5.432 15.266 29.803 1.00 61.69 84 GLY A N 1
ATOM 600 C CA . GLY A 1 84 ? -6.323 14.380 30.548 1.00 61.69 84 GLY A CA 1
ATOM 601 C C . GLY A 1 84 ? -5.902 12.912 30.456 1.00 61.69 84 GLY A C 1
ATOM 602 O O . GLY A 1 84 ? -5.059 12.544 29.648 1.00 61.69 84 GLY A O 1
ATOM 603 N N . ILE A 1 85 ? -6.495 12.069 31.306 1.00 60.97 85 ILE A N 1
ATOM 604 C CA . ILE A 1 85 ? -6.289 10.607 31.278 1.00 60.97 85 ILE A CA 1
ATOM 605 C C . ILE A 1 85 ? -7.196 9.944 30.223 1.00 60.97 85 ILE A C 1
ATOM 607 O O . ILE A 1 85 ? -6.900 8.845 29.761 1.00 60.97 85 ILE A O 1
ATOM 611 N N . ASP A 1 86 ? -8.276 10.620 29.824 1.00 61.50 86 ASP A N 1
ATOM 612 C CA . ASP A 1 86 ? -9.279 10.090 28.905 1.00 61.50 86 ASP A CA 1
ATOM 613 C C . ASP A 1 86 ? -8.955 10.428 27.442 1.00 61.50 86 ASP A C 1
ATOM 615 O O . ASP A 1 86 ? -8.551 11.548 27.118 1.00 61.50 86 ASP A O 1
ATOM 619 N N . THR A 1 87 ? -9.172 9.456 26.552 1.00 65.25 87 THR A N 1
ATOM 620 C CA . THR A 1 87 ? -9.130 9.638 25.095 1.00 65.25 87 THR A CA 1
ATOM 621 C C . THR A 1 87 ? -10.525 10.017 24.600 1.00 65.25 87 THR A C 1
ATOM 623 O O . THR A 1 87 ? -11.460 9.221 24.706 1.00 65.25 87 THR A O 1
ATOM 626 N N . SER A 1 88 ? -10.682 11.236 24.086 1.00 65.75 88 SER A N 1
ATOM 627 C CA . SER A 1 88 ? -11.930 11.741 23.503 1.00 65.75 88 SER A CA 1
ATOM 628 C C . SER A 1 88 ? -11.860 11.760 21.974 1.00 65.75 88 SER A C 1
ATOM 630 O O . SER A 1 88 ? -10.786 11.708 21.391 1.00 65.75 88 SER A O 1
ATOM 632 N N . LEU A 1 89 ? -13.024 11.798 21.322 1.00 67.19 89 LEU A N 1
ATOM 633 C CA . LEU A 1 89 ? -13.155 11.928 19.871 1.00 67.19 89 LEU A CA 1
ATOM 634 C C . LEU A 1 89 ? -14.129 13.069 19.588 1.00 67.19 89 LEU A C 1
ATOM 636 O O . LEU A 1 89 ? -15.344 12.877 19.715 1.00 67.19 89 LEU A O 1
ATOM 640 N N . ASP A 1 90 ? -13.599 14.223 19.195 1.00 64.94 90 ASP A N 1
ATOM 641 C CA . ASP A 1 90 ? -14.386 15.416 18.903 1.00 64.94 90 ASP A CA 1
ATOM 642 C C . ASP A 1 90 ? -14.469 15.647 17.395 1.00 64.94 90 ASP A C 1
ATOM 644 O O . ASP A 1 90 ? -13.473 15.838 16.708 1.00 64.94 90 ASP A O 1
ATOM 648 N N . VAL A 1 91 ? -15.690 15.626 16.858 1.00 62.50 91 VAL A N 1
ATOM 649 C CA . VAL A 1 91 ? -15.938 15.932 15.446 1.00 62.50 91 VAL A CA 1
ATOM 650 C C . VAL A 1 91 ? -16.182 17.430 15.330 1.00 62.50 91 VAL A C 1
ATOM 652 O O . VAL A 1 91 ? -17.230 17.926 15.744 1.00 62.50 91 VAL A O 1
ATOM 655 N N . VAL A 1 92 ? -15.213 18.149 14.769 1.00 62.22 92 VAL A N 1
ATOM 656 C CA . VAL A 1 92 ? -15.335 19.580 14.476 1.00 62.22 92 VAL A CA 1
ATOM 657 C C . VAL A 1 92 ? -15.497 19.755 12.970 1.00 62.22 92 VAL A C 1
ATOM 659 O O . VAL A 1 92 ? -14.712 19.220 12.194 1.00 62.22 92 VAL A O 1
ATOM 662 N N . GLU A 1 93 ? -16.496 20.524 12.537 1.00 53.75 93 GLU A N 1
ATOM 663 C CA . GLU A 1 93 ? -16.562 20.999 11.152 1.00 53.75 93 GLU A CA 1
ATOM 664 C C . GLU A 1 93 ? -15.484 22.082 10.954 1.00 53.75 93 GLU A C 1
ATOM 666 O O . GLU A 1 93 ? -15.705 23.264 11.219 1.00 53.75 93 GLU A O 1
ATOM 671 N N . GLY A 1 94 ? -14.281 21.663 10.549 1.00 56.47 94 GLY A N 1
ATOM 672 C CA . GLY A 1 94 ? -13.120 22.525 10.310 1.00 56.47 94 GLY A CA 1
ATOM 673 C C . GLY A 1 94 ? -12.440 22.262 8.960 1.00 56.47 94 GLY A C 1
ATOM 674 O O . GLY A 1 94 ? -12.655 21.234 8.321 1.00 56.47 94 GLY A O 1
ATOM 675 N N . MET A 1 95 ? -11.616 23.213 8.503 1.00 49.31 95 MET A N 1
ATOM 676 C CA . MET A 1 95 ? -10.908 23.197 7.208 1.00 49.31 95 MET A CA 1
ATOM 677 C C . MET A 1 95 ? -9.384 23.304 7.396 1.00 49.31 95 MET A C 1
ATOM 679 O O . MET A 1 95 ? -8.929 24.302 7.962 1.00 49.31 95 MET A O 1
ATOM 683 N N . ASP A 1 96 ? -8.611 22.284 6.994 1.00 48.28 96 ASP A N 1
ATOM 684 C CA . ASP A 1 96 ? -7.177 22.209 7.327 1.00 48.28 96 ASP A CA 1
ATOM 685 C C . ASP A 1 96 ? -6.353 22.845 6.223 1.00 48.28 96 ASP A C 1
ATOM 687 O O . ASP A 1 96 ? -6.615 22.662 5.030 1.00 48.28 96 ASP A O 1
ATOM 691 N N . TYR A 1 97 ? -5.326 23.583 6.622 1.00 40.53 97 TYR A N 1
ATOM 692 C CA . TYR A 1 97 ? -4.424 24.241 5.691 1.00 40.53 97 TYR A CA 1
ATOM 693 C C . TYR A 1 97 ? -3.200 23.349 5.480 1.00 40.53 97 TYR A C 1
ATOM 695 O O . TYR A 1 97 ? -2.254 23.351 6.268 1.00 40.53 97 TYR A O 1
ATOM 703 N N . LEU A 1 98 ? -3.199 22.574 4.394 1.00 41.19 98 LEU A N 1
ATOM 704 C CA . LEU A 1 98 ? -2.044 21.765 4.007 1.00 41.19 98 LEU A CA 1
ATOM 705 C C . LEU A 1 98 ? -0.892 22.699 3.595 1.00 41.19 98 LEU A C 1
ATOM 707 O O . LEU A 1 98 ? -0.832 23.200 2.472 1.00 41.19 98 LEU A O 1
ATOM 711 N N . ASN A 1 99 ? 0.044 22.943 4.514 1.00 46.59 99 ASN A N 1
ATOM 712 C CA . ASN A 1 99 ? 1.194 23.842 4.341 1.00 46.59 99 ASN A CA 1
ATOM 713 C C . ASN A 1 99 ? 2.273 23.320 3.363 1.00 46.59 99 ASN A C 1
ATOM 715 O O . ASN A 1 99 ? 3.460 23.548 3.590 1.00 46.59 99 ASN A O 1
ATOM 719 N N . GLN A 1 100 ? 1.917 22.602 2.291 1.00 40.81 100 GLN A N 1
ATOM 720 C CA . GLN A 1 100 ? 2.918 21.942 1.440 1.00 40.81 100 GLN A CA 1
ATOM 721 C C . GLN A 1 100 ? 3.064 22.418 -0.004 1.00 40.81 100 GLN A C 1
ATOM 723 O O . GLN A 1 100 ? 4.052 22.013 -0.605 1.00 40.81 100 GLN A O 1
ATOM 728 N N . LEU A 1 101 ? 2.242 23.311 -0.574 1.00 39.84 101 LEU A N 1
ATOM 729 C CA . LEU A 1 101 ? 2.539 23.859 -1.914 1.00 39.84 101 LEU A CA 1
ATOM 730 C C . LEU A 1 101 ? 2.008 25.295 -2.126 1.00 39.84 101 LEU A C 1
ATOM 732 O O . LEU A 1 101 ? 0.830 25.549 -1.887 1.00 39.84 101 LEU A O 1
ATOM 736 N N . PRO A 1 102 ? 2.820 26.237 -2.650 1.00 44.44 102 PRO A N 1
ATOM 737 C CA . PRO A 1 102 ? 2.456 27.654 -2.774 1.00 44.44 102 PRO A CA 1
ATOM 738 C C . PRO A 1 102 ? 1.539 27.993 -3.969 1.00 44.44 102 PRO A C 1
ATOM 740 O O . PRO A 1 102 ? 1.620 29.110 -4.476 1.00 44.44 102 PRO A O 1
ATOM 743 N N . SER A 1 103 ? 0.724 27.073 -4.514 1.00 44.88 103 SER A N 1
ATOM 744 C CA . SER A 1 103 ? 0.165 27.323 -5.864 1.00 44.88 103 SER A CA 1
ATOM 745 C C . SER A 1 103 ? -1.255 26.882 -6.205 1.00 44.88 103 SER A C 1
ATOM 747 O O . SER A 1 103 ? -1.758 27.412 -7.189 1.00 44.88 103 SER A O 1
ATOM 749 N N . TYR A 1 104 ? -1.951 26.013 -5.467 1.00 41.00 104 TYR A N 1
ATOM 750 C CA . TYR A 1 104 ? -3.327 25.656 -5.854 1.00 41.00 104 TYR A CA 1
ATOM 751 C C . TYR A 1 104 ? -4.234 25.485 -4.638 1.00 41.00 104 TYR A C 1
ATOM 753 O O . TYR A 1 104 ? -3.983 24.669 -3.760 1.00 41.00 104 TYR A O 1
ATOM 761 N N . HIS A 1 105 ? -5.268 26.322 -4.591 1.00 38.06 105 HIS A N 1
ATOM 762 C CA . HIS A 1 105 ? -6.210 26.470 -3.490 1.00 38.06 105 HIS A CA 1
ATOM 763 C C . HIS A 1 105 ? -7.313 25.408 -3.628 1.00 38.06 105 HIS A C 1
ATOM 765 O O . HIS A 1 105 ? -8.214 25.569 -4.449 1.00 38.06 105 HIS A O 1
ATOM 771 N N . TYR A 1 106 ? -7.237 24.322 -2.857 1.00 45.56 106 TYR A N 1
ATOM 772 C CA . TYR A 1 106 ? -8.324 23.350 -2.716 1.00 45.56 106 TYR A CA 1
ATOM 773 C C . TYR A 1 106 ? -8.599 23.119 -1.228 1.00 45.56 106 TYR A C 1
ATOM 775 O O . TYR A 1 106 ? -7.669 22.927 -0.450 1.00 45.56 106 TYR A O 1
ATOM 783 N N . LEU A 1 107 ? -9.875 23.200 -0.849 1.00 39.25 107 LEU A N 1
ATOM 784 C CA . LEU A 1 107 ? -10.362 23.098 0.526 1.00 39.25 107 LEU A CA 1
ATOM 785 C C . LEU A 1 107 ? -10.873 21.673 0.765 1.00 39.25 107 LEU A C 1
ATOM 787 O O . LEU A 1 107 ? -11.750 21.227 0.026 1.00 39.25 107 LEU A O 1
ATOM 791 N N . LEU A 1 108 ? -10.354 20.980 1.782 1.00 42.88 108 LEU A N 1
ATOM 792 C CA . LEU A 1 108 ? -10.866 19.684 2.240 1.00 42.88 108 LEU A CA 1
ATOM 793 C C . LEU A 1 108 ? -11.137 19.728 3.761 1.00 42.88 108 LEU A C 1
ATOM 795 O O . LEU A 1 108 ? -10.408 20.415 4.482 1.00 42.88 108 LEU A O 1
ATOM 799 N N . PRO A 1 109 ? -12.187 19.046 4.250 1.00 35.78 109 PRO A N 1
ATOM 800 C CA . PRO A 1 109 ? -12.531 19.002 5.675 1.00 35.78 109 PRO A CA 1
ATOM 801 C C . PRO A 1 109 ? -11.567 18.120 6.500 1.00 35.78 109 PRO A C 1
ATOM 803 O O . PRO A 1 109 ? -11.066 17.115 5.993 1.00 35.78 109 PRO A O 1
ATOM 806 N N . TYR A 1 110 ? -11.340 18.467 7.778 1.00 49.66 110 TYR A N 1
ATOM 807 C CA . TYR A 1 110 ? -10.515 17.695 8.733 1.00 49.66 110 TYR A CA 1
ATOM 808 C C . TYR A 1 110 ? -11.058 17.676 10.163 1.00 49.66 110 TYR A C 1
ATOM 810 O O . TYR A 1 110 ? -11.861 18.530 10.533 1.00 49.66 110 TYR A O 1
ATOM 818 N N . ILE A 1 111 ? -10.568 16.714 10.955 1.00 40.78 111 ILE A N 1
ATOM 819 C CA . ILE A 1 111 ? -10.914 16.468 12.359 1.00 40.78 111 ILE A CA 1
ATOM 820 C C . ILE A 1 111 ? -9.651 16.372 13.219 1.00 40.78 111 ILE A C 1
ATOM 822 O O . ILE A 1 111 ? -8.622 15.884 12.765 1.00 40.78 111 ILE A O 1
ATOM 826 N N . VAL A 1 112 ? -9.759 16.806 14.475 1.00 42.12 112 VAL A N 1
ATOM 827 C CA . VAL A 1 112 ? -8.733 16.738 15.522 1.00 42.12 112 VAL A CA 1
ATOM 828 C C . VAL A 1 112 ? -9.128 15.665 16.549 1.00 42.12 112 VAL A C 1
ATOM 830 O O . VAL A 1 112 ? -10.213 15.746 17.117 1.00 42.12 112 VAL A O 1
ATOM 833 N N . ILE A 1 113 ? -8.289 14.643 16.740 1.00 41.97 113 ILE A N 1
ATOM 834 C CA . ILE A 1 113 ? -8.331 13.649 17.835 1.00 41.97 113 ILE A CA 1
ATOM 835 C C . ILE A 1 113 ? -7.533 14.197 18.999 1.00 41.97 113 ILE A C 1
ATOM 837 O O . ILE A 1 113 ? -6.437 14.701 18.707 1.00 41.97 113 ILE A O 1
#

Sequence (113 aa):
AIVNEGMKNVTAGANPVGIRRGIELATKAAVDALHEMSHTVESKSDIAQVASISSANEEVGKLIADAMEKVGNDGVITIEESKGIDTSLDVVEGMDYLNQLPSYHYLLPYIVI

Radius of gyration: 21.94 Å; chains: 1; bounding box: 48×36×55 Å

Organism: NCBI:txid1624